Protein AF-A0A7X7EQH0-F1 (afdb_monomer_lite)

Radius of gyration: 11.54 Å; chains: 1; bounding box: 22×26×30 Å

Sequence (63 aa):
MKMNMAKELAALGRMTVTQLREKHVEVFGEATRSGNKDYLRKRIAWRIQANAHGDLSERARRR

Foldseek 3Di:
DLPCLVVVLVVLVVDALVVLQVLCCVQLVDGDPDSDSVVSSVVSSVSSVQVSVPHPPDPSNPD

pLDDT: mean 80.52, std 15.35, range [44.28, 93.94]

Structure (mmCIF, N/CA/C/O backbone):
data_AF-A0A7X7EQH0-F1
#
_entry.id   AF-A0A7X7EQH0-F1
#
loop_
_atom_site.group_PDB
_atom_site.id
_atom_site.type_symbol
_atom_site.label_atom_id
_atom_site.label_alt_id
_atom_site.label_comp_id
_atom_site.label_asym_id
_atom_site.label_entity_id
_atom_site.label_seq_id
_atom_site.pdbx_PDB_ins_code
_atom_site.Cartn_x
_atom_site.Cartn_y
_atom_site.Cartn_z
_atom_site.occupancy
_atom_site.B_iso_or_equiv
_atom_site.auth_seq_id
_atom_site.auth_comp_id
_atom_site.auth_asym_id
_atom_site.auth_atom_id
_atom_site.pdbx_PDB_model_num
ATOM 1 N N . MET A 1 1 ? 3.555 -3.839 -18.213 1.00 44.28 1 MET A N 1
ATOM 2 C CA . MET A 1 1 ? 2.990 -2.472 -18.294 1.00 44.28 1 MET A CA 1
ATOM 3 C C . MET A 1 1 ? 3.437 -1.665 -17.069 1.00 44.28 1 MET A C 1
ATOM 5 O O . MET A 1 1 ? 2.809 -1.751 -16.027 1.00 44.28 1 MET A O 1
ATOM 9 N N . LYS A 1 2 ? 4.567 -0.941 -17.154 1.00 49.25 2 LYS A N 1
ATOM 10 C CA . LYS A 1 2 ? 5.225 -0.240 -16.021 1.00 49.25 2 LYS A CA 1
ATOM 11 C C . LYS A 1 2 ? 4.563 1.097 -15.609 1.00 49.25 2 LYS A C 1
ATOM 13 O O . LYS A 1 2 ? 5.073 1.788 -14.737 1.00 49.25 2 LYS A O 1
ATOM 18 N N . MET A 1 3 ? 3.429 1.472 -16.208 1.00 52.06 3 MET A N 1
ATOM 19 C CA . MET A 1 3 ? 2.863 2.833 -16.123 1.00 52.06 3 MET A CA 1
ATOM 20 C C . MET A 1 3 ? 1.952 3.122 -14.915 1.00 52.06 3 MET A C 1
ATOM 22 O O . MET A 1 3 ? 1.479 4.246 -14.784 1.00 52.06 3 MET A O 1
ATOM 26 N N . ASN A 1 4 ? 1.731 2.173 -13.999 1.00 71.12 4 ASN A N 1
ATOM 27 C CA . ASN A 1 4 ? 0.734 2.354 -12.931 1.00 71.12 4 ASN A CA 1
ATOM 28 C C . ASN A 1 4 ? 1.308 2.568 -11.522 1.00 71.12 4 ASN A C 1
ATOM 30 O O . ASN A 1 4 ? 0.554 2.952 -10.634 1.00 71.12 4 ASN A O 1
ATOM 34 N N . MET A 1 5 ? 2.619 2.414 -11.300 1.00 77.19 5 MET A N 1
ATOM 35 C CA . MET A 1 5 ? 3.206 2.496 -9.950 1.00 77.19 5 MET A CA 1
ATOM 36 C C . MET A 1 5 ? 2.973 3.858 -9.277 1.00 77.19 5 MET A C 1
ATOM 38 O O . MET A 1 5 ? 2.516 3.912 -8.139 1.00 77.19 5 MET A O 1
ATOM 42 N N . ALA A 1 6 ? 3.231 4.970 -9.973 1.00 80.94 6 ALA A N 1
ATOM 43 C CA . ALA A 1 6 ? 3.005 6.305 -9.412 1.00 80.94 6 ALA A CA 1
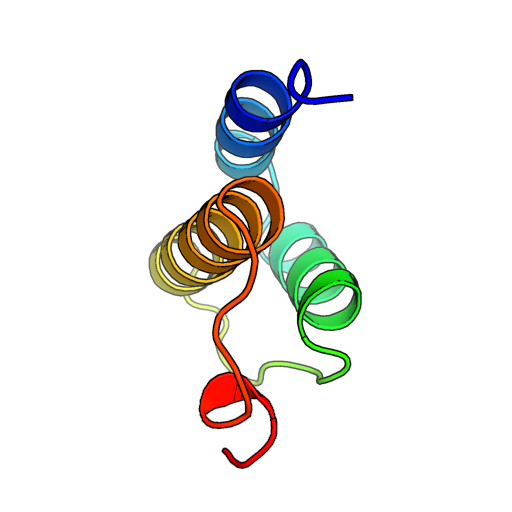ATOM 44 C C . ALA A 1 6 ? 1.518 6.559 -9.098 1.00 80.94 6 ALA A C 1
ATOM 46 O O . ALA A 1 6 ? 1.185 7.150 -8.070 1.00 80.94 6 ALA A O 1
ATOM 47 N N . LYS A 1 7 ? 0.616 6.056 -9.952 1.00 84.94 7 LYS A N 1
ATOM 48 C CA . LYS A 1 7 ? -0.836 6.154 -9.763 1.00 84.94 7 LYS A CA 1
ATOM 49 C C . LYS A 1 7 ? -1.296 5.338 -8.555 1.00 84.94 7 LYS A C 1
ATOM 51 O O . LYS A 1 7 ? -2.089 5.833 -7.758 1.00 84.94 7 LYS A O 1
ATOM 56 N N . GLU A 1 8 ? -0.774 4.127 -8.386 1.00 84.69 8 GLU A N 1
ATOM 57 C CA . GLU A 1 8 ? -1.081 3.285 -7.231 1.00 84.69 8 GLU A CA 1
ATOM 58 C C . GLU A 1 8 ? -0.549 3.895 -5.931 1.00 84.69 8 GLU A C 1
ATOM 60 O O . GLU A 1 8 ? -1.290 3.988 -4.957 1.00 84.69 8 GLU A O 1
ATOM 65 N N . LEU A 1 9 ? 0.681 4.418 -5.921 1.00 85.62 9 LEU A N 1
ATOM 66 C CA . LEU A 1 9 ? 1.245 5.109 -4.756 1.00 85.62 9 LEU A CA 1
ATOM 67 C C . LEU A 1 9 ? 0.443 6.360 -4.365 1.00 85.62 9 LEU A C 1
ATOM 69 O O . LEU A 1 9 ? 0.243 6.620 -3.174 1.00 85.62 9 LEU A O 1
ATOM 73 N N . ALA A 1 10 ? -0.041 7.121 -5.351 1.00 88.12 10 ALA A N 1
ATOM 74 C CA . ALA A 1 10 ? -0.925 8.258 -5.117 1.00 88.12 10 ALA A CA 1
ATOM 75 C C . ALA A 1 10 ? -2.292 7.814 -4.565 1.00 88.12 10 ALA A C 1
ATOM 77 O O . ALA A 1 10 ? -2.819 8.447 -3.647 1.00 88.12 10 ALA A O 1
ATOM 78 N N . ALA A 1 11 ? -2.840 6.704 -5.070 1.00 89.44 11 ALA A N 1
ATOM 79 C CA . ALA A 1 11 ? -4.092 6.129 -4.584 1.00 89.44 11 ALA A CA 1
ATOM 80 C C . ALA A 1 11 ? -3.985 5.674 -3.119 1.00 89.44 11 ALA A C 1
ATOM 82 O O . ALA A 1 11 ? -4.880 5.981 -2.332 1.00 89.44 11 ALA A O 1
ATOM 83 N N . LEU A 1 12 ? -2.865 5.059 -2.709 1.00 90.19 12 LEU A N 1
ATOM 84 C CA . LEU A 1 12 ? -2.635 4.657 -1.311 1.00 90.19 12 LEU A CA 1
ATOM 85 C C . LEU A 1 12 ? -2.721 5.831 -0.326 1.00 90.19 12 LEU A C 1
ATOM 87 O O . LEU A 1 12 ? -3.105 5.643 0.826 1.00 90.19 12 LEU A O 1
ATOM 91 N N . GLY A 1 13 ? -2.366 7.045 -0.757 1.00 88.75 13 GLY A N 1
ATOM 92 C CA . GLY A 1 13 ? -2.472 8.240 0.084 1.00 88.75 13 GLY A CA 1
ATOM 93 C C . GLY A 1 13 ? -3.912 8.665 0.378 1.00 88.75 13 GLY A C 1
ATOM 94 O O . GLY A 1 13 ? -4.161 9.285 1.410 1.00 88.75 13 GLY A O 1
ATOM 95 N N . ARG A 1 14 ? -4.857 8.311 -0.499 1.00 92.12 14 ARG A N 1
ATOM 96 C CA . ARG A 1 14 ? -6.278 8.676 -0.391 1.00 92.12 14 ARG A CA 1
ATOM 97 C C . ARG A 1 14 ? -7.128 7.579 0.254 1.00 92.12 14 ARG A C 1
ATOM 99 O O . ARG A 1 14 ? -8.256 7.850 0.646 1.00 92.12 14 ARG A O 1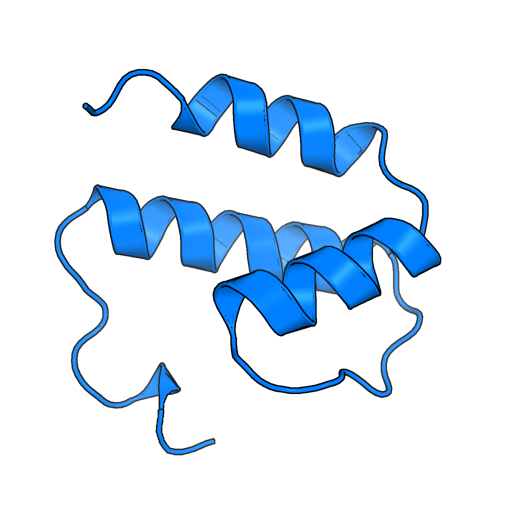
ATOM 106 N N . MET A 1 15 ? -6.591 6.366 0.383 1.00 93.31 15 MET A N 1
ATOM 107 C CA . MET A 1 15 ? -7.308 5.226 0.949 1.00 93.31 15 MET A CA 1
ATOM 108 C C . MET A 1 15 ? -7.557 5.370 2.456 1.00 93.31 15 MET A C 1
ATOM 110 O O . MET A 1 15 ? -6.748 5.930 3.208 1.00 93.31 15 MET A O 1
ATOM 114 N N . THR A 1 16 ? -8.684 4.829 2.909 1.00 93.94 16 THR A N 1
ATOM 115 C CA . THR A 1 16 ? -8.985 4.622 4.330 1.00 93.94 16 THR A CA 1
ATOM 116 C C . THR A 1 16 ? -8.214 3.419 4.876 1.00 93.94 16 THR A C 1
ATOM 118 O O . THR A 1 16 ? -7.652 2.626 4.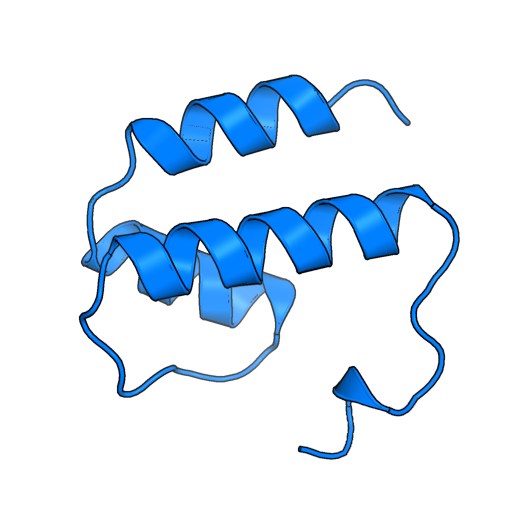123 1.00 93.94 16 THR A O 1
ATOM 121 N N . VAL A 1 17 ? -8.181 3.253 6.201 1.00 91.75 17 VAL A N 1
ATOM 122 C CA . VAL A 1 17 ? -7.544 2.077 6.823 1.00 91.75 17 VAL A CA 1
ATOM 123 C C . VAL A 1 17 ? -8.192 0.779 6.334 1.00 91.75 17 VAL A C 1
ATOM 125 O O . VAL A 1 17 ? -7.473 -0.163 6.024 1.00 91.75 17 VAL A O 1
ATOM 128 N N . THR A 1 18 ? -9.519 0.735 6.188 1.00 92.75 18 THR A N 1
ATOM 129 C CA . THR A 1 18 ? -10.241 -0.435 5.659 1.00 92.75 18 THR A CA 1
ATOM 130 C C . THR A 1 18 ? -9.796 -0.779 4.241 1.00 92.75 18 THR A C 1
ATOM 132 O O . THR A 1 18 ? -9.385 -1.908 3.991 1.00 92.75 18 THR A O 1
ATOM 135 N N . GLN A 1 19 ? -9.748 0.215 3.350 1.00 93.50 19 GLN A N 1
ATOM 136 C CA . GLN A 1 19 ? -9.286 0.028 1.970 1.00 93.50 19 GLN A CA 1
ATOM 137 C C . GLN A 1 19 ? -7.818 -0.407 1.907 1.00 93.50 19 GLN A C 1
ATOM 139 O O . GLN A 1 19 ? -7.446 -1.244 1.092 1.00 93.50 19 GLN A O 1
ATOM 144 N N . LEU A 1 20 ? -6.967 0.119 2.793 1.00 93.88 20 LEU A N 1
ATOM 145 C CA . LEU A 1 20 ? -5.578 -0.327 2.891 1.00 93.88 20 LEU A CA 1
ATOM 146 C C . LEU A 1 20 ? -5.479 -1.783 3.371 1.00 93.88 20 LEU A C 1
ATOM 148 O O . LEU A 1 20 ? -4.587 -2.497 2.928 1.00 93.88 20 LEU A O 1
ATOM 152 N N . ARG A 1 21 ? -6.379 -2.257 4.241 1.00 92.38 21 ARG A N 1
ATOM 153 C CA . ARG A 1 21 ? -6.413 -3.667 4.671 1.00 92.38 21 ARG A CA 1
ATOM 154 C C . ARG A 1 21 ? -6.877 -4.591 3.549 1.00 92.38 21 ARG A C 1
ATOM 156 O O . ARG A 1 21 ? -6.263 -5.634 3.357 1.00 92.38 21 ARG A O 1
ATOM 163 N N . GLU A 1 22 ? -7.889 -4.194 2.785 1.00 92.50 22 GLU A N 1
ATOM 164 C CA . GLU A 1 22 ? -8.328 -4.922 1.584 1.00 92.50 22 GLU A CA 1
ATOM 165 C C . GLU A 1 22 ? -7.199 -5.003 0.554 1.00 92.50 22 GLU A C 1
ATOM 167 O O . GLU A 1 22 ? -6.840 -6.087 0.099 1.00 92.50 22 GLU A O 1
ATOM 172 N N . LYS A 1 23 ? -6.552 -3.864 0.275 1.00 90.75 23 LYS A N 1
ATOM 173 C CA . LYS A 1 23 ? -5.395 -3.805 -0.620 1.00 90.75 23 LYS A CA 1
ATOM 174 C C . LYS A 1 23 ? -4.256 -4.678 -0.099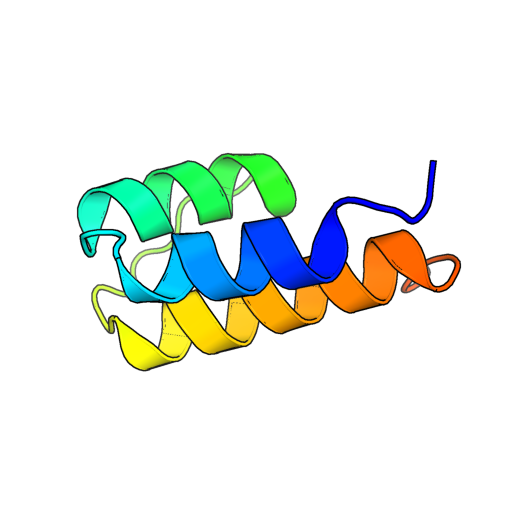 1.00 90.75 23 LYS A C 1
ATOM 176 O O . LYS A 1 23 ? -3.635 -5.378 -0.882 1.00 90.75 23 LYS A O 1
ATOM 181 N N . HIS A 1 24 ? -3.993 -4.695 1.209 1.00 90.50 24 HIS A N 1
ATOM 182 C CA . HIS A 1 24 ? -2.995 -5.587 1.805 1.00 90.50 24 HIS A CA 1
ATOM 183 C C . HIS A 1 24 ? -3.291 -7.062 1.499 1.00 90.50 24 HIS A C 1
ATOM 185 O O . HIS A 1 24 ? -2.377 -7.776 1.098 1.00 90.50 24 HIS A O 1
ATOM 191 N N . VAL A 1 25 ? -4.544 -7.506 1.625 1.00 90.50 25 VAL A N 1
ATOM 192 C CA . VAL A 1 25 ? -4.948 -8.874 1.256 1.00 90.50 25 VAL A CA 1
ATOM 193 C C . VAL A 1 25 ? -4.744 -9.121 -0.241 1.00 90.50 25 VAL A C 1
ATOM 195 O O . VAL A 1 25 ? -4.216 -10.162 -0.605 1.00 90.50 25 VAL A O 1
ATOM 198 N N . GLU A 1 26 ? -5.065 -8.158 -1.107 1.00 88.56 26 GLU A N 1
ATOM 199 C CA . GLU A 1 26 ? -4.854 -8.274 -2.560 1.00 88.56 26 GLU A CA 1
ATOM 200 C C . GLU A 1 26 ? -3.372 -8.495 -2.921 1.00 88.56 26 GLU A C 1
ATOM 202 O O . GLU A 1 26 ? -3.061 -9.341 -3.756 1.00 88.56 26 GLU A O 1
ATOM 207 N N . VAL A 1 27 ? -2.442 -7.763 -2.287 1.00 86.69 27 VAL A N 1
ATOM 208 C CA . VAL A 1 27 ? -1.008 -7.838 -2.641 1.00 86.69 27 VAL A CA 1
ATOM 209 C C . VAL A 1 27 ? -0.207 -8.874 -1.849 1.00 86.69 27 VAL A C 1
ATOM 211 O O . VAL A 1 27 ? 0.873 -9.267 -2.295 1.00 86.69 27 VAL A O 1
ATOM 214 N N . PHE A 1 28 ? -0.671 -9.277 -0.664 1.00 85.56 28 PHE A N 1
ATOM 215 C CA . PHE A 1 28 ? 0.031 -10.230 0.208 1.00 85.56 28 PHE A CA 1
ATOM 216 C C . PHE A 1 28 ? -0.693 -11.571 0.363 1.00 85.56 28 PHE A C 1
ATOM 218 O O . PHE A 1 28 ? -0.057 -12.528 0.786 1.00 85.56 28 PHE A O 1
ATOM 225 N N . GLY A 1 29 ? -1.981 -11.661 0.032 1.00 86.69 29 GLY A N 1
ATOM 226 C CA . GLY A 1 29 ? -2.813 -12.851 0.245 1.00 86.69 29 GLY A CA 1
ATOM 227 C C . GLY A 1 29 ? -3.297 -13.035 1.687 1.00 86.69 29 GLY A C 1
ATOM 228 O O . GLY A 1 29 ? -4.079 -13.940 1.955 1.00 86.69 29 GLY A O 1
ATOM 229 N N . GLU A 1 30 ? -2.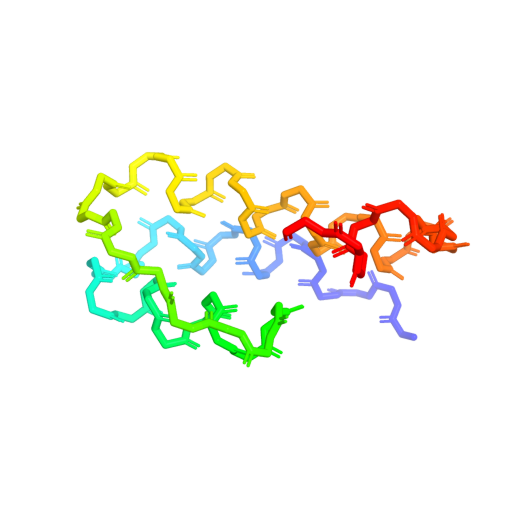868 -12.177 2.617 1.00 85.19 30 GLU A N 1
ATOM 230 C CA . GLU A 1 30 ? -3.124 -12.336 4.048 1.00 85.19 30 GLU A CA 1
ATOM 231 C C . GLU A 1 30 ? -3.742 -11.086 4.675 1.00 85.19 30 GLU A C 1
ATOM 233 O O . GLU A 1 30 ? -3.370 -9.940 4.380 1.00 85.19 30 GLU A O 1
ATOM 238 N N . ALA A 1 31 ? -4.681 -11.316 5.593 1.00 86.69 31 ALA A N 1
ATOM 239 C CA . ALA A 1 31 ? -5.294 -10.258 6.376 1.00 86.69 31 ALA A CA 1
ATOM 240 C C . ALA A 1 31 ? -4.316 -9.733 7.429 1.00 86.69 31 ALA A C 1
ATOM 242 O O . ALA A 1 31 ? -3.722 -10.476 8.207 1.00 86.69 31 ALA A O 1
ATOM 243 N N . THR A 1 32 ? -4.200 -8.413 7.505 1.00 85.56 32 THR A N 1
ATOM 244 C CA . THR A 1 32 ? -3.420 -7.756 8.552 1.00 85.56 32 THR A CA 1
ATOM 245 C C . THR A 1 32 ? -4.283 -7.428 9.770 1.00 85.56 32 THR A C 1
ATOM 247 O O . THR A 1 32 ? -5.417 -6.939 9.661 1.00 85.56 32 THR A O 1
ATOM 250 N N . ARG A 1 33 ? -3.717 -7.674 10.956 1.00 87.50 33 ARG A N 1
ATOM 251 C CA . ARG A 1 33 ? -4.274 -7.251 12.252 1.00 87.50 33 ARG A CA 1
ATOM 252 C C . ARG A 1 33 ? -3.941 -5.791 12.584 1.00 87.50 33 ARG A C 1
ATOM 254 O O . ARG A 1 33 ? -4.532 -5.229 13.497 1.00 87.50 33 ARG A O 1
ATOM 261 N N . SER A 1 34 ? -3.016 -5.172 11.846 1.00 84.75 34 SER A N 1
ATOM 262 C CA . SER A 1 34 ? -2.614 -3.783 12.071 1.00 84.75 34 SER A CA 1
ATOM 263 C C . SER A 1 34 ? -3.652 -2.807 11.515 1.00 84.75 34 SER A C 1
ATOM 265 O O . SER A 1 34 ? -4.027 -2.884 10.346 1.00 84.75 34 SER A O 1
ATOM 267 N N . GLY A 1 35 ? -4.086 -1.859 12.348 1.00 87.69 35 GLY A N 1
ATOM 268 C CA . GLY A 1 35 ? -4.891 -0.701 11.940 1.00 87.69 35 GLY A CA 1
ATOM 269 C C . GLY A 1 35 ? -4.060 0.552 11.644 1.00 87.69 35 GLY A C 1
ATOM 270 O O . GLY A 1 35 ? -4.622 1.603 11.347 1.00 87.69 35 GLY A O 1
ATOM 271 N N . ASN A 1 36 ? -2.727 0.476 11.741 1.00 92.75 36 ASN A N 1
ATOM 272 C CA . ASN A 1 36 ? -1.866 1.638 11.545 1.00 92.75 36 ASN A CA 1
ATOM 273 C C . ASN A 1 36 ? -1.802 2.011 10.054 1.00 92.75 36 ASN A C 1
ATOM 275 O O . ASN A 1 36 ? -1.195 1.309 9.241 1.00 92.75 36 ASN A O 1
ATOM 279 N N . LYS A 1 37 ? -2.417 3.147 9.711 1.00 92.31 37 LYS A N 1
ATOM 280 C CA . LYS A 1 37 ? -2.532 3.646 8.336 1.00 92.31 37 LYS A CA 1
ATOM 281 C C . LYS A 1 37 ? -1.174 3.812 7.648 1.00 92.31 37 LYS A C 1
ATOM 283 O O . LYS A 1 37 ? -1.004 3.367 6.513 1.00 92.31 37 LYS A O 1
ATOM 288 N N . ASP A 1 38 ? -0.206 4.411 8.334 1.00 92.19 38 ASP A N 1
ATOM 289 C CA . ASP A 1 38 ? 1.117 4.689 7.771 1.00 92.19 38 ASP A CA 1
ATOM 290 C C . ASP A 1 38 ? 1.917 3.411 7.548 1.00 92.19 38 ASP A C 1
ATOM 292 O O . ASP A 1 38 ? 2.597 3.269 6.529 1.00 92.19 38 ASP A O 1
ATOM 296 N N . TYR A 1 39 ? 1.798 2.456 8.472 1.00 92.12 39 TYR A N 1
ATOM 297 C CA . TYR A 1 39 ? 2.381 1.129 8.315 1.00 92.12 39 TYR A CA 1
ATOM 298 C C . TYR A 1 39 ? 1.835 0.432 7.065 1.00 92.12 39 TYR A C 1
ATOM 300 O O . TYR A 1 39 ? 2.617 -0.003 6.217 1.00 92.12 39 TYR A O 1
ATOM 308 N N . LEU A 1 40 ? 0.506 0.374 6.915 1.00 92.56 40 LEU A N 1
ATOM 309 C CA . LEU A 1 40 ? -0.133 -0.275 5.769 1.00 92.56 40 LEU A CA 1
ATOM 310 C C . LEU A 1 40 ? 0.278 0.392 4.458 1.00 92.56 40 LEU A C 1
ATOM 312 O O . LEU A 1 40 ? 0.699 -0.289 3.524 1.00 92.56 40 LEU A O 1
ATOM 316 N N . ARG A 1 41 ? 0.249 1.728 4.413 1.00 92.38 41 ARG A N 1
ATOM 317 C CA . ARG A 1 41 ? 0.669 2.494 3.239 1.00 92.38 41 ARG A CA 1
ATOM 318 C C . ARG A 1 41 ? 2.108 2.177 2.842 1.00 92.38 41 ARG A C 1
ATOM 320 O O . ARG A 1 41 ? 2.347 1.860 1.680 1.00 92.38 41 ARG A O 1
ATOM 327 N N . LYS A 1 42 ? 3.061 2.232 3.780 1.00 91.25 42 LYS A N 1
ATOM 328 C CA . LYS A 1 42 ? 4.481 1.941 3.509 1.00 91.25 42 LYS A CA 1
ATOM 329 C C . LYS A 1 42 ? 4.683 0.496 3.053 1.00 91.25 42 LYS A C 1
ATOM 331 O O . LYS A 1 42 ? 5.422 0.252 2.101 1.00 91.25 42 LYS A O 1
ATOM 336 N N . ARG A 1 43 ? 4.011 -0.460 3.702 1.00 91.62 43 ARG A N 1
ATOM 337 C CA . ARG A 1 43 ? 4.149 -1.892 3.410 1.00 91.62 43 ARG A CA 1
ATOM 338 C C . ARG A 1 43 ? 3.613 -2.253 2.025 1.00 91.62 43 ARG A C 1
ATOM 340 O O . ARG A 1 43 ? 4.284 -2.968 1.282 1.00 91.62 43 ARG A O 1
ATOM 347 N N . ILE A 1 44 ? 2.443 -1.727 1.669 1.00 91.25 44 ILE A N 1
ATOM 348 C CA . ILE A 1 44 ? 1.813 -1.931 0.360 1.00 91.25 44 ILE A CA 1
ATOM 349 C C . ILE A 1 44 ? 2.603 -1.216 -0.734 1.00 91.25 44 ILE A C 1
ATOM 351 O O . ILE A 1 44 ? 2.897 -1.820 -1.762 1.00 91.25 44 ILE A O 1
ATOM 355 N N . ALA A 1 45 ? 3.017 0.032 -0.486 1.00 90.56 45 ALA A N 1
ATOM 356 C CA . ALA A 1 45 ? 3.864 0.785 -1.404 1.00 90.56 45 ALA A CA 1
ATOM 357 C C . ALA A 1 45 ? 5.116 -0.012 -1.764 1.00 90.56 45 ALA A C 1
ATOM 359 O O . ALA A 1 45 ? 5.384 -0.198 -2.944 1.00 90.56 45 ALA A O 1
ATOM 360 N N . TRP A 1 46 ? 5.830 -0.533 -0.762 1.00 89.06 46 TRP A N 1
ATOM 361 C CA . TRP A 1 46 ? 7.030 -1.345 -0.956 1.00 89.06 46 TRP A CA 1
ATOM 362 C C . TRP A 1 46 ? 6.771 -2.596 -1.806 1.00 89.06 46 TRP A C 1
ATOM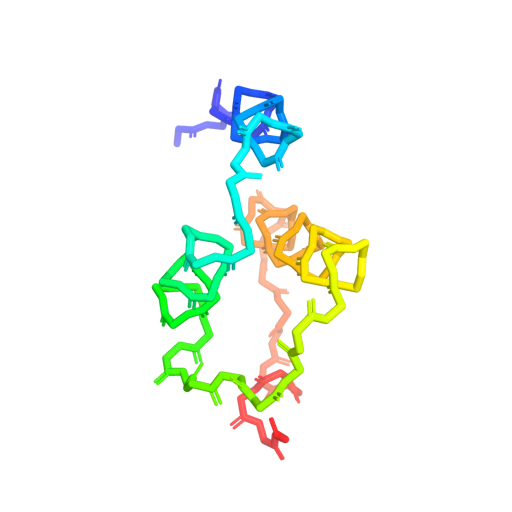 364 O O . TRP A 1 46 ? 7.540 -2.878 -2.724 1.00 89.06 46 TRP A O 1
ATOM 374 N N . ARG A 1 47 ? 5.666 -3.313 -1.555 1.00 87.38 47 ARG A N 1
ATOM 375 C CA . ARG A 1 47 ? 5.291 -4.495 -2.346 1.00 87.38 47 ARG A CA 1
ATOM 376 C C . ARG A 1 47 ? 5.032 -4.148 -3.810 1.00 87.38 47 ARG A C 1
ATOM 378 O O . ARG A 1 47 ? 5.512 -4.858 -4.686 1.00 87.38 47 ARG A O 1
ATOM 385 N N . ILE A 1 48 ? 4.318 -3.056 -4.070 1.00 86.00 48 ILE A N 1
ATOM 386 C CA . ILE A 1 48 ? 4.041 -2.585 -5.433 1.00 86.00 48 ILE A CA 1
ATOM 387 C C . ILE A 1 48 ? 5.349 -2.276 -6.175 1.00 86.00 48 ILE A C 1
ATOM 389 O O . ILE A 1 48 ? 5.505 -2.696 -7.320 1.00 86.00 48 ILE A O 1
ATOM 393 N N . GLN A 1 49 ? 6.315 -1.610 -5.525 1.00 84.00 49 GLN A N 1
ATOM 394 C CA . GLN A 1 49 ? 7.611 -1.329 -6.166 1.00 84.00 49 GLN A CA 1
ATOM 395 C C . GLN A 1 49 ? 8.349 -2.634 -6.472 1.00 84.00 49 GLN A C 1
ATOM 397 O O . GLN A 1 49 ? 8.807 -2.839 -7.591 1.00 84.00 49 GLN A O 1
ATOM 402 N N . ALA A 1 50 ? 8.421 -3.555 -5.511 1.00 83.56 50 ALA A N 1
ATOM 403 C CA . ALA A 1 50 ? 9.128 -4.815 -5.704 1.00 83.56 50 ALA A CA 1
ATOM 404 C C . ALA A 1 50 ? 8.534 -5.681 -6.829 1.00 83.56 50 ALA A C 1
ATOM 406 O O . ALA A 1 50 ? 9.278 -6.229 -7.642 1.00 83.56 50 ALA A O 1
ATOM 407 N N . ASN A 1 51 ? 7.202 -5.740 -6.929 1.00 80.69 51 ASN A N 1
ATOM 408 C CA . ASN A 1 51 ? 6.517 -6.430 -8.023 1.00 80.69 51 ASN A CA 1
ATOM 409 C C . ASN A 1 51 ? 6.841 -5.787 -9.387 1.00 80.69 51 ASN A C 1
ATOM 411 O O . ASN A 1 51 ? 6.990 -6.489 -10.383 1.00 80.69 51 ASN A O 1
ATOM 415 N N . ALA A 1 52 ? 6.987 -4.458 -9.442 1.00 77.12 52 ALA A N 1
ATOM 416 C CA . ALA A 1 52 ? 7.327 -3.732 -10.667 1.00 77.12 52 ALA A CA 1
ATOM 417 C C . ALA A 1 52 ? 8.807 -3.866 -11.082 1.00 77.12 52 ALA A C 1
ATOM 419 O O . ALA A 1 52 ? 9.124 -3.739 -12.270 1.00 77.12 52 ALA A O 1
ATOM 420 N N . HIS A 1 53 ? 9.705 -4.111 -10.123 1.00 75.69 53 HIS A N 1
ATOM 421 C CA . HIS A 1 53 ? 11.155 -4.179 -10.333 1.00 75.69 53 HIS A CA 1
ATOM 422 C C . HIS A 1 53 ? 11.714 -5.596 -10.566 1.00 75.69 53 HIS A C 1
ATOM 424 O O . HIS A 1 53 ? 12.910 -5.712 -10.815 1.00 75.69 53 HIS A O 1
ATOM 430 N N . GLY A 1 54 ? 10.882 -6.646 -10.584 1.00 63.59 54 GLY A N 1
ATOM 431 C CA . GLY A 1 54 ? 11.323 -8.001 -10.962 1.00 63.59 54 GLY A CA 1
ATOM 432 C C . GLY A 1 54 ? 11.517 -8.989 -9.807 1.00 63.59 54 GLY A C 1
ATOM 433 O O . GLY A 1 54 ? 12.361 -9.870 -9.906 1.00 63.59 54 GLY A O 1
ATOM 434 N N . ASP A 1 55 ? 10.669 -8.875 -8.783 1.00 58.25 55 ASP A N 1
ATOM 435 C CA . ASP A 1 55 ? 10.407 -9.851 -7.715 1.00 58.25 55 ASP A CA 1
ATOM 436 C C . ASP A 1 55 ? 11.345 -9.833 -6.489 1.00 58.25 55 ASP A C 1
ATOM 438 O O . ASP A 1 55 ? 12.572 -9.812 -6.561 1.00 58.25 55 ASP A O 1
ATOM 442 N N . LEU A 1 56 ? 10.713 -9.888 -5.313 1.00 52.66 56 LEU A N 1
ATOM 443 C CA . LEU A 1 56 ? 11.338 -10.305 -4.062 1.00 52.66 56 LEU A CA 1
ATOM 444 C C . LEU A 1 56 ? 11.156 -11.815 -3.976 1.00 52.66 56 LEU A C 1
ATOM 446 O O . LEU A 1 56 ? 10.171 -12.296 -3.410 1.00 52.66 56 LEU A O 1
ATOM 450 N N . SER A 1 57 ? 12.120 -12.554 -4.521 1.00 52.28 57 SER A N 1
ATOM 451 C CA . SER A 1 57 ? 12.116 -14.011 -4.467 1.00 52.28 57 SER A CA 1
ATOM 452 C C . SER A 1 57 ? 11.921 -14.501 -3.021 1.00 52.28 57 SER A C 1
ATOM 454 O O . SER A 1 57 ? 12.701 -14.171 -2.123 1.00 52.28 57 SER A O 1
ATOM 456 N N . GLU A 1 58 ? 10.874 -15.297 -2.815 1.00 49.22 58 GLU A N 1
ATOM 457 C CA . GLU A 1 58 ? 10.591 -16.197 -1.684 1.00 49.22 58 GLU A CA 1
ATOM 458 C C . GLU A 1 58 ? 10.526 -15.668 -0.236 1.00 49.22 58 GLU A C 1
ATOM 460 O O . GLU A 1 58 ? 9.687 -16.153 0.526 1.00 49.22 58 GLU A O 1
ATOM 465 N N . ARG A 1 59 ? 11.332 -14.691 0.205 1.00 51.03 59 ARG A N 1
ATOM 466 C CA . ARG A 1 59 ? 11.379 -14.293 1.633 1.00 51.03 59 ARG A CA 1
ATOM 467 C C . ARG A 1 59 ? 10.082 -13.671 2.137 1.00 51.03 59 ARG A C 1
ATOM 469 O O . ARG A 1 59 ? 9.770 -13.793 3.316 1.00 51.03 59 ARG A O 1
ATOM 476 N N . ALA A 1 60 ? 9.331 -13.011 1.258 1.00 50.88 60 ALA A N 1
ATOM 477 C CA . ALA A 1 60 ? 8.057 -12.385 1.602 1.00 50.88 60 ALA A CA 1
ATOM 478 C C . ALA A 1 60 ? 6.857 -13.351 1.537 1.00 50.88 60 ALA A C 1
ATOM 480 O O . ALA A 1 60 ? 5.748 -12.915 1.819 1.00 50.88 60 ALA A O 1
ATOM 481 N N . ARG A 1 61 ? 7.069 -14.617 1.139 1.00 49.81 61 ARG A N 1
ATOM 482 C CA . ARG A 1 61 ? 6.066 -15.700 1.155 1.00 49.81 61 ARG A CA 1
ATOM 483 C C . ARG A 1 61 ? 6.181 -16.585 2.410 1.00 49.81 61 ARG A C 1
ATOM 485 O O . ARG A 1 61 ? 5.313 -17.407 2.651 1.00 49.81 61 ARG A O 1
ATOM 492 N N . ARG A 1 62 ? 7.260 -16.444 3.194 1.00 49.38 62 ARG A N 1
ATOM 493 C CA . ARG A 1 62 ? 7.563 -17.276 4.379 1.00 49.38 62 ARG A CA 1
ATOM 494 C C . ARG A 1 62 ? 7.360 -16.572 5.734 1.00 49.38 62 ARG A C 1
ATOM 496 O O . ARG A 1 62 ? 7.883 -17.064 6.731 1.00 49.38 62 ARG A O 1
ATOM 503 N N . ARG A 1 63 ? 6.682 -15.424 5.807 1.00 53.59 63 ARG A N 1
ATOM 504 C CA . ARG A 1 63 ? 6.455 -14.706 7.075 1.00 53.59 63 ARG A CA 1
ATOM 505 C C . ARG A 1 63 ? 5.074 -14.107 7.169 1.00 53.59 63 ARG A C 1
ATOM 507 O O . ARG A 1 63 ? 4.714 -13.434 6.181 1.00 53.59 63 ARG A O 1
#

Secondary structure (DSSP, 8-state):
-GGGHHHHHHHHHH--HHHHHHHHHHHHSS------HHHHHHHHHHHHHHHHHT---SGGG--